Protein AF-A0A2N2Z9J6-F1 (afdb_monomer_lite)

Foldseek 3Di:
DPVVVVVVVVVVVVVVVVVVVPDPCVVFVDADDDDDQDKAFQADPPPRHTAWIWTDHDLQDFIWTAGPVRDTDDDQKDWGWDWDQDPVRDIDIDIDIGGHPVDDDPDDDDDDDDTHYDVSVVPPPDD

Secondary structure (DSSP, 8-state):
--HHHHHHHHHHHHHHHHHHTT--HHHHSSPPPP-SSEEEEEE-TTT--EEEEEEE--TTS--EEEETTSPBP--SEEEEEEEEE-TTSPEEEEEEEEE-TTS---------PPTTS-GGG------

Radius of gyration: 23.01 Å; chains: 1; bounding box: 37×52×71 Å

Structure (mmCIF, N/CA/C/O backbone):
data_AF-A0A2N2Z9J6-F1
#
_entry.id   AF-A0A2N2Z9J6-F1
#
loop_
_atom_site.group_PDB
_atom_site.id
_atom_site.type_symbol
_atom_site.label_atom_id
_atom_site.label_alt_id
_atom_site.label_comp_id
_atom_site.label_asym_id
_atom_site.label_entity_id
_atom_site.label_seq_id
_atom_site.pdbx_PDB_ins_code
_atom_site.Cartn_x
_atom_site.Cartn_y
_atom_site.Cartn_z
_atom_site.occupancy
_atom_site.B_iso_or_equiv
_atom_site.auth_seq_id
_atom_site.auth_comp_id
_atom_site.auth_asym_id
_atom_site.auth_atom_id
_atom_site.pdbx_PDB_model_num
ATOM 1 N N . MET A 1 1 ? -10.157 35.770 53.133 1.00 55.09 1 MET A N 1
ATOM 2 C CA . MET A 1 1 ? -9.824 34.473 52.504 1.00 55.09 1 MET A CA 1
ATOM 3 C C . MET A 1 1 ? -10.935 34.090 51.514 1.00 55.09 1 MET A C 1
ATOM 5 O O . MET A 1 1 ? -11.910 33.471 51.905 1.00 55.09 1 MET A O 1
ATOM 9 N N . LYS A 1 2 ? -10.859 34.544 50.250 1.00 58.16 2 LYS A N 1
ATOM 10 C CA . LYS A 1 2 ? -11.878 34.304 49.197 1.00 58.16 2 LYS A CA 1
ATOM 11 C C . LYS A 1 2 ? -11.442 33.191 48.224 1.00 58.16 2 LYS A C 1
ATOM 13 O O . LYS A 1 2 ? -11.684 33.301 47.035 1.00 58.16 2 LYS A O 1
ATOM 18 N N . LEU A 1 3 ? -10.743 32.157 48.701 1.00 67.81 3 LEU A N 1
ATOM 19 C CA . LEU A 1 3 ? -10.133 31.131 47.834 1.00 67.81 3 LEU A CA 1
ATOM 20 C C . LEU A 1 3 ? -11.159 30.109 47.298 1.00 67.81 3 LEU A C 1
ATOM 22 O O . LEU A 1 3 ? -11.032 29.606 46.186 1.00 67.81 3 LEU A O 1
ATOM 26 N N . LEU A 1 4 ? -12.220 29.857 48.069 1.00 71.56 4 LEU A N 1
ATOM 27 C CA . LEU A 1 4 ? -13.270 28.881 47.768 1.00 71.56 4 LEU A CA 1
ATOM 28 C C . LEU A 1 4 ? -14.011 29.091 46.422 1.00 71.56 4 LEU A C 1
ATOM 30 O O . LEU A 1 4 ? -14.233 28.100 45.728 1.00 71.56 4 LEU A O 1
ATOM 34 N N . PRO A 1 5 ? -14.391 30.319 46.002 1.00 78.19 5 PRO A N 1
ATOM 35 C CA . PRO A 1 5 ? -15.020 30.527 44.694 1.00 78.19 5 PRO A CA 1
ATOM 36 C C . PRO A 1 5 ? -14.076 30.249 43.515 1.00 78.19 5 PRO A C 1
ATOM 38 O O . PRO A 1 5 ? -14.524 29.704 42.510 1.00 78.19 5 PRO A O 1
ATOM 41 N N . TYR A 1 6 ? -12.778 30.545 43.636 1.00 84.69 6 TYR A N 1
ATOM 42 C CA . TYR A 1 6 ? -11.812 30.305 42.555 1.00 84.69 6 TYR A CA 1
ATOM 43 C C . TYR A 1 6 ? -11.548 28.814 42.334 1.00 84.69 6 TYR A C 1
ATOM 45 O O . TYR A 1 6 ? -11.459 28.374 41.192 1.00 84.69 6 TYR A O 1
ATOM 53 N N . ILE A 1 7 ? -11.514 28.022 43.412 1.00 87.50 7 ILE A N 1
ATOM 54 C CA . ILE A 1 7 ? -11.389 26.559 43.325 1.00 87.50 7 ILE A CA 1
ATOM 55 C C . ILE A 1 7 ? -12.603 25.957 42.601 1.00 87.50 7 ILE A C 1
ATOM 57 O O . ILE A 1 7 ? -12.436 25.106 41.734 1.00 87.50 7 ILE A O 1
ATOM 61 N N . LYS A 1 8 ? -13.822 26.442 42.882 1.00 87.31 8 LYS A N 1
ATOM 62 C CA . LYS A 1 8 ? -15.037 25.985 42.182 1.00 87.31 8 LYS A CA 1
ATOM 63 C C . LYS A 1 8 ? -14.999 26.302 40.687 1.00 87.31 8 LYS A C 1
ATOM 65 O O . LYS A 1 8 ? -15.324 25.435 39.883 1.00 87.31 8 LYS A O 1
ATOM 70 N N . ILE A 1 9 ? -14.577 27.513 40.317 1.00 91.31 9 ILE A N 1
ATOM 71 C CA . ILE A 1 9 ? -14.443 27.918 38.909 1.00 91.31 9 ILE A CA 1
ATOM 72 C C . ILE A 1 9 ? -13.397 27.052 38.196 1.00 91.31 9 ILE A C 1
ATOM 74 O O . ILE A 1 9 ? -13.658 26.570 37.097 1.00 91.31 9 ILE A O 1
ATOM 78 N N . LEU A 1 10 ? -12.254 26.791 38.838 1.00 92.69 10 LEU A N 1
ATOM 79 C CA . LEU A 1 10 ? -11.206 25.933 38.287 1.00 92.69 10 LEU A CA 1
ATOM 80 C C . LEU A 1 10 ? -11.697 24.492 38.075 1.00 92.69 10 LEU A C 1
ATOM 82 O O . LEU A 1 10 ? -11.480 23.928 37.007 1.00 92.69 10 LEU A O 1
ATOM 86 N N . CYS A 1 11 ? -12.408 23.909 39.046 1.00 92.88 11 CYS A N 1
ATOM 87 C CA . CYS A 1 11 ? -12.991 22.574 38.897 1.00 92.88 11 CYS A CA 1
ATOM 88 C C . CYS A 1 11 ? -14.008 22.513 37.749 1.00 92.88 11 CYS A C 1
ATOM 90 O O . CYS A 1 11 ? -13.980 21.567 36.968 1.00 92.88 11 CYS A O 1
ATOM 92 N N . ILE A 1 12 ? -14.869 23.527 37.607 1.00 93.19 12 ILE A N 1
ATOM 93 C CA . ILE A 1 12 ? -15.833 23.608 36.498 1.00 93.19 12 ILE A CA 1
ATOM 94 C C . ILE A 1 12 ? -15.101 23.707 35.153 1.00 93.19 12 ILE A C 1
ATOM 96 O O . ILE A 1 12 ? -15.462 23.002 34.214 1.00 93.19 12 ILE A O 1
ATOM 100 N N . ALA A 1 13 ? -14.046 24.520 35.062 1.00 91.38 13 ALA A N 1
ATOM 101 C CA . ALA A 1 13 ? -13.243 24.643 33.849 1.00 91.38 13 ALA A CA 1
ATOM 102 C C . ALA A 1 13 ? -12.565 23.315 33.468 1.00 91.38 13 ALA A C 1
ATOM 104 O O . ALA A 1 13 ? -12.620 22.912 32.309 1.00 91.38 13 ALA A O 1
ATOM 105 N N . ILE A 1 14 ? -11.991 22.595 34.439 1.00 90.94 14 ILE A N 1
ATOM 106 C CA . ILE A 1 14 ? -11.372 21.279 34.213 1.00 90.94 14 ILE A CA 1
ATOM 107 C C . ILE A 1 14 ? -12.410 20.261 33.729 1.00 90.94 14 ILE A C 1
ATOM 109 O O . ILE A 1 14 ? -12.140 19.516 32.790 1.00 90.94 14 ILE A O 1
ATOM 113 N N . ILE A 1 15 ? -13.608 20.250 34.320 1.00 90.38 15 ILE A N 1
ATOM 114 C CA . ILE A 1 15 ? -14.695 19.352 33.909 1.00 90.38 15 ILE A CA 1
ATOM 115 C C . ILE A 1 15 ? -15.146 19.663 32.476 1.00 90.38 15 ILE A C 1
ATOM 117 O O . ILE A 1 15 ? -15.292 18.743 31.675 1.00 90.38 15 ILE A O 1
ATOM 121 N N . LEU A 1 16 ? -15.308 20.941 32.121 1.00 88.38 16 LEU A N 1
ATOM 122 C CA . LEU A 1 16 ? -15.671 21.344 30.760 1.00 88.38 16 LEU A CA 1
ATOM 123 C C . LEU A 1 16 ? -14.604 20.927 29.738 1.00 88.38 16 LEU A C 1
ATOM 125 O O . LEU A 1 16 ? -14.950 20.392 28.691 1.00 88.38 16 LEU A O 1
ATOM 129 N N . VAL A 1 17 ? -13.314 21.093 30.051 1.00 84.88 17 VAL A N 1
ATOM 130 C CA . VAL A 1 17 ? -12.212 20.648 29.178 1.00 84.88 17 VAL A CA 1
ATOM 131 C C . VAL A 1 17 ? -12.175 19.121 29.058 1.00 84.88 17 VAL A C 1
ATOM 133 O O . VAL A 1 17 ? -12.015 18.595 27.956 1.00 84.88 17 VAL A O 1
ATOM 136 N N . ALA A 1 18 ? -12.391 18.393 30.157 1.00 82.00 18 ALA A N 1
ATOM 137 C CA . ALA A 1 18 ? -12.428 16.933 30.149 1.00 82.00 18 ALA A CA 1
ATOM 138 C C . ALA A 1 18 ? -13.585 16.388 29.288 1.00 82.00 18 ALA A C 1
ATOM 140 O O . ALA A 1 18 ? -13.406 15.394 28.583 1.00 82.00 18 ALA A O 1
ATOM 141 N N . MET A 1 19 ? -14.736 17.072 29.259 1.00 76.62 19 MET A N 1
ATOM 142 C CA . MET A 1 19 ? -15.890 16.694 28.430 1.00 76.62 19 MET A CA 1
ATOM 143 C C . MET A 1 19 ? -15.688 16.947 26.924 1.00 76.62 19 MET A C 1
ATOM 145 O O . MET A 1 19 ? -16.337 16.292 26.111 1.00 76.62 19 MET A O 1
ATOM 149 N N . VAL A 1 20 ? -14.774 17.841 26.526 1.00 73.19 20 VAL A N 1
ATOM 150 C CA . VAL A 1 20 ? -14.454 18.111 25.106 1.00 73.19 20 VAL A CA 1
ATOM 151 C C . VAL A 1 20 ? -13.456 17.089 24.536 1.00 73.19 20 VAL A C 1
ATOM 153 O O . VAL A 1 20 ? -13.379 16.911 23.322 1.00 73.19 20 VAL A O 1
ATOM 156 N N . SER A 1 21 ? -12.736 16.348 25.388 1.00 65.31 21 SER A N 1
ATOM 157 C CA . SER A 1 21 ? -11.708 15.387 24.947 1.00 65.31 21 SER A CA 1
ATOM 158 C C . SER A 1 21 ? -12.253 14.151 24.209 1.00 65.31 21 SER A C 1
ATOM 160 O O . SER A 1 21 ? -11.497 13.450 23.540 1.00 65.31 21 SER A O 1
ATOM 162 N N . CYS A 1 22 ? -13.564 13.899 24.264 1.00 62.12 22 CYS A N 1
ATOM 163 C CA . CYS A 1 22 ? -14.158 12.646 23.796 1.00 62.12 22 CYS A CA 1
ATOM 164 C C . CYS A 1 22 ? -14.617 12.590 22.327 1.00 62.12 22 CYS A C 1
ATOM 166 O O . CYS A 1 22 ? -15.176 11.558 21.960 1.00 62.12 22 CYS A O 1
ATOM 168 N N . ASN A 1 23 ? -14.476 13.613 21.463 1.00 58.03 23 ASN A N 1
ATOM 169 C CA . ASN A 1 23 ? -15.221 13.530 20.190 1.00 58.03 23 ASN A CA 1
ATOM 170 C C . ASN A 1 23 ? -14.657 14.186 18.921 1.00 58.03 23 ASN A C 1
ATOM 172 O O . ASN A 1 23 ? -15.359 14.921 18.232 1.00 58.03 23 ASN A O 1
ATOM 176 N N . PHE A 1 24 ? -13.450 13.792 18.507 1.00 54.19 24 PHE A N 1
ATOM 177 C CA . PHE A 1 24 ? -13.123 13.799 17.067 1.00 54.19 24 PHE A CA 1
ATOM 178 C C . PHE A 1 24 ? -13.190 12.412 16.414 1.00 54.19 24 PHE A C 1
ATOM 180 O O . PHE A 1 24 ? -12.891 12.252 15.232 1.00 54.19 24 PHE A O 1
ATOM 187 N N . ASN A 1 25 ? -13.671 11.415 17.153 1.00 58.94 25 ASN A N 1
ATOM 188 C CA . ASN A 1 25 ? -13.778 10.025 16.725 1.00 58.94 25 ASN A CA 1
ATOM 189 C C . ASN A 1 25 ? -14.528 9.872 15.390 1.00 58.94 25 ASN A C 1
ATOM 191 O O . ASN A 1 25 ? -14.064 9.173 14.492 1.00 58.94 25 ASN A O 1
ATOM 195 N N . SER A 1 26 ? -15.643 10.582 15.194 1.00 58.28 26 SER A N 1
ATOM 196 C CA . SER A 1 26 ? -16.433 10.446 13.960 1.00 58.28 26 SER A CA 1
ATOM 197 C C . SER A 1 26 ? -15.714 10.942 12.701 1.00 58.28 26 SER A C 1
ATOM 199 O O . SER A 1 26 ? -16.017 10.457 11.613 1.00 58.28 26 SER A O 1
ATOM 201 N N . LYS A 1 27 ? -14.757 11.871 12.819 1.00 58.88 27 LYS A N 1
ATOM 202 C CA . LYS A 1 27 ? -13.976 12.359 11.673 1.00 58.88 27 LYS A CA 1
ATOM 203 C C . LYS A 1 27 ? -12.734 11.519 11.392 1.00 58.88 27 LYS A C 1
ATOM 205 O O . LYS A 1 27 ? -12.290 11.504 10.250 1.00 58.88 27 LYS A O 1
ATOM 210 N N . PHE A 1 28 ? -12.203 10.822 12.396 1.00 58.34 28 PHE A N 1
ATOM 211 C CA . PHE A 1 28 ? -10.995 10.007 12.252 1.00 58.34 28 PHE A CA 1
ATOM 212 C C . PHE A 1 28 ? -11.271 8.521 11.983 1.00 58.34 28 PHE A C 1
ATOM 214 O O . PHE A 1 28 ? -10.421 7.870 11.392 1.00 58.34 28 PHE A O 1
ATOM 221 N N . TYR A 1 29 ? -12.437 7.982 12.359 1.00 62.34 29 TYR A N 1
ATOM 222 C CA . TYR A 1 29 ? -12.735 6.546 12.208 1.00 62.34 29 TYR A CA 1
ATOM 223 C C . TYR A 1 29 ? -13.539 6.164 10.962 1.00 62.34 29 TYR A C 1
ATOM 225 O O . TYR A 1 29 ? -13.775 4.977 10.743 1.00 62.34 29 TYR A O 1
ATOM 233 N N . HIS A 1 30 ? -13.964 7.126 10.140 1.00 65.00 30 HIS A N 1
ATOM 234 C CA . HIS A 1 30 ? -14.640 6.808 8.884 1.00 65.00 30 HIS A CA 1
ATOM 235 C C . HIS A 1 30 ? -13.657 6.917 7.717 1.00 65.00 30 HIS A C 1
ATOM 237 O O . HIS A 1 30 ? -13.151 8.014 7.458 1.00 65.00 30 HIS A O 1
ATOM 243 N N . PRO A 1 31 ? -13.389 5.819 6.989 1.00 67.62 31 PRO A N 1
ATOM 244 C CA . PRO A 1 31 ? -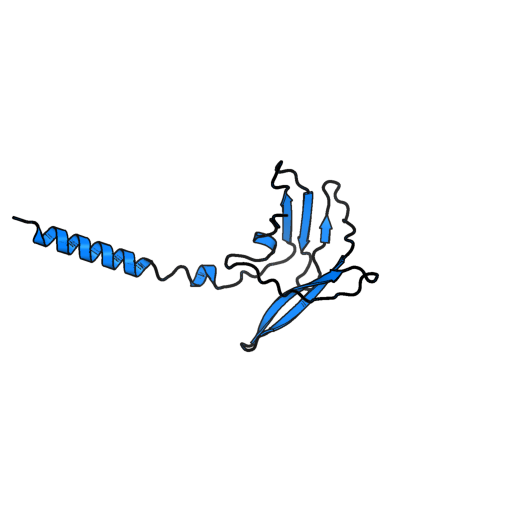12.567 5.887 5.794 1.00 67.62 31 PRO A CA 1
ATOM 245 C C . PRO A 1 31 ? -13.228 6.827 4.783 1.00 67.62 31 PRO A C 1
ATOM 247 O O . PRO A 1 31 ? -14.412 6.703 4.462 1.00 67.62 31 PRO A O 1
ATOM 250 N N . ARG A 1 32 ? -12.463 7.794 4.272 1.00 71.69 32 ARG A N 1
ATOM 251 C CA . ARG A 1 32 ? -12.930 8.660 3.190 1.00 71.69 32 ARG A CA 1
ATOM 252 C C . ARG A 1 32 ? -12.840 7.884 1.884 1.00 71.69 32 ARG A C 1
ATOM 254 O O . ARG A 1 32 ? -11.759 7.426 1.520 1.00 71.69 32 ARG A O 1
ATOM 261 N N . LYS A 1 33 ? -13.958 7.772 1.166 1.00 75.94 33 LYS A N 1
ATOM 262 C CA . LYS A 1 33 ? -13.963 7.163 -0.165 1.00 75.94 33 LYS A CA 1
ATOM 263 C C . LYS A 1 33 ? -13.023 7.939 -1.097 1.00 75.94 33 LYS A C 1
ATOM 265 O O . LYS A 1 33 ? -13.123 9.164 -1.194 1.00 75.94 33 LYS A O 1
ATOM 270 N N . ILE A 1 34 ? -12.118 7.219 -1.754 1.00 77.44 34 ILE A N 1
ATOM 271 C CA . ILE A 1 34 ? -11.324 7.737 -2.869 1.00 77.44 34 ILE A CA 1
ATOM 272 C C . ILE A 1 34 ? -12.248 7.755 -4.086 1.00 77.44 34 ILE A C 1
ATOM 274 O O . ILE A 1 34 ? -12.874 6.748 -4.391 1.00 77.44 34 ILE A O 1
ATOM 278 N N . ASN A 1 35 ? -12.360 8.904 -4.749 1.00 83.69 35 ASN A N 1
ATOM 279 C CA . ASN A 1 35 ? -13.078 9.014 -6.015 1.00 83.69 35 ASN A CA 1
ATOM 280 C C . ASN A 1 35 ? -12.034 9.150 -7.127 1.00 83.69 35 ASN A C 1
ATOM 282 O O . ASN A 1 35 ? -11.483 10.247 -7.280 1.00 83.69 35 ASN A O 1
ATOM 286 N N . PRO A 1 36 ? -11.705 8.066 -7.846 1.00 84.69 36 PRO A N 1
ATOM 287 C CA . PRO A 1 36 ? -10.784 8.137 -8.966 1.00 84.69 36 PRO A CA 1
ATOM 288 C C . PRO A 1 36 ? -11.381 8.956 -10.134 1.00 84.69 36 PRO A C 1
ATOM 290 O O . PRO A 1 36 ? -12.606 9.016 -10.279 1.00 84.69 36 PRO A O 1
ATOM 293 N N . PRO A 1 37 ? -10.537 9.585 -10.972 1.00 90.94 37 PRO A N 1
ATOM 294 C CA . PRO A 1 37 ? -9.083 9.517 -10.907 1.00 90.94 37 PRO A CA 1
ATOM 295 C C . PRO A 1 37 ? -8.491 10.344 -9.752 1.00 90.94 37 PRO A C 1
ATOM 297 O O . PRO A 1 37 ? -8.998 11.410 -9.405 1.00 90.94 37 PRO A O 1
ATOM 300 N N . GLN A 1 38 ? -7.415 9.844 -9.145 1.00 87.38 38 GLN A N 1
ATOM 301 C CA . GLN A 1 38 ? -6.615 10.562 -8.145 1.00 87.38 38 GLN A CA 1
ATOM 302 C C . GLN A 1 38 ? -5.135 10.466 -8.491 1.00 87.38 38 GLN A C 1
ATOM 304 O O . GLN A 1 38 ? -4.665 9.430 -8.958 1.00 87.38 38 GLN A O 1
ATOM 309 N N . TYR A 1 39 ? -4.405 11.541 -8.214 1.00 87.44 39 TYR A N 1
ATOM 310 C CA . TYR A 1 39 ? -2.982 11.657 -8.504 1.00 87.44 39 TYR A CA 1
ATOM 311 C C . TYR A 1 39 ? -2.263 12.093 -7.238 1.00 87.44 39 TYR A C 1
ATOM 313 O O . TYR A 1 39 ? -2.722 12.993 -6.534 1.00 87.44 39 TYR A O 1
ATOM 321 N N . THR A 1 40 ? -1.161 11.434 -6.904 1.00 84.94 40 THR A N 1
ATOM 322 C CA . THR A 1 40 ? -0.382 11.768 -5.711 1.00 84.94 40 THR A CA 1
ATOM 323 C C . THR A 1 40 ? 1.093 11.705 -6.014 1.00 84.94 40 THR A C 1
ATOM 325 O O . THR A 1 40 ? 1.613 10.675 -6.434 1.00 84.94 40 THR A O 1
ATOM 328 N N . THR A 1 41 ? 1.754 12.830 -5.787 1.00 84.94 41 THR A N 1
ATOM 329 C CA . THR A 1 41 ? 3.190 12.978 -5.968 1.00 84.94 41 THR A CA 1
ATOM 330 C C . THR A 1 41 ? 3.920 12.410 -4.758 1.00 84.94 41 THR A C 1
ATOM 332 O O . THR A 1 41 ? 3.607 12.746 -3.618 1.00 84.94 41 THR A O 1
ATOM 335 N N . ILE A 1 42 ? 4.897 11.552 -5.025 1.00 80.25 42 ILE A N 1
ATOM 336 C CA . ILE A 1 42 ? 5.816 10.977 -4.051 1.00 80.25 42 ILE A CA 1
ATOM 337 C C . ILE A 1 42 ? 7.139 11.722 -4.207 1.00 80.25 42 ILE A C 1
ATOM 339 O O . ILE A 1 42 ? 7.761 11.693 -5.272 1.00 80.25 42 ILE A O 1
ATOM 343 N N . THR A 1 43 ? 7.553 12.414 -3.149 1.00 81.19 43 THR A N 1
ATOM 344 C CA . THR A 1 43 ? 8.776 13.222 -3.119 1.00 81.19 43 THR A CA 1
ATOM 345 C C . THR A 1 43 ? 9.846 12.572 -2.254 1.00 81.19 43 THR A C 1
ATOM 347 O O . THR A 1 43 ? 9.538 11.933 -1.249 1.00 81.19 43 THR A O 1
ATOM 350 N N . SER A 1 44 ? 11.107 12.781 -2.613 1.00 74.94 44 SER A N 1
ATOM 351 C CA . SER A 1 44 ? 12.256 12.413 -1.792 1.00 74.94 44 SER A CA 1
ATOM 352 C C . SER A 1 44 ? 12.264 13.212 -0.489 1.00 74.94 44 SER A C 1
ATOM 354 O O . SER A 1 44 ? 12.091 14.432 -0.493 1.00 74.94 44 SER A O 1
ATOM 356 N N . ALA A 1 45 ? 12.496 12.525 0.630 1.00 72.75 45 ALA A N 1
ATOM 357 C CA . ALA A 1 45 ? 12.609 13.162 1.938 1.00 72.75 45 ALA A CA 1
ATOM 358 C C . ALA A 1 45 ? 13.898 13.992 2.088 1.00 72.75 45 ALA A C 1
ATOM 360 O O . ALA A 1 45 ? 13.929 14.922 2.890 1.00 72.75 45 ALA A O 1
ATOM 361 N N . GLU A 1 46 ? 14.951 13.673 1.328 1.00 74.00 46 GLU A N 1
ATOM 362 C CA . GLU A 1 46 ? 16.267 14.306 1.475 1.00 74.00 46 GLU A CA 1
ATOM 363 C C . GLU A 1 46 ? 16.361 15.662 0.770 1.00 74.00 46 GLU A C 1
ATOM 365 O O . GLU A 1 46 ? 16.945 16.601 1.308 1.00 74.00 46 GLU A O 1
ATOM 370 N N . ASN A 1 47 ? 15.794 15.773 -0.433 1.00 80.25 47 ASN A N 1
ATOM 371 C CA . ASN A 1 47 ? 15.929 16.964 -1.276 1.00 80.25 47 ASN A CA 1
ATOM 372 C C . ASN A 1 47 ? 14.588 17.556 -1.743 1.00 80.25 47 ASN A C 1
ATOM 374 O O . ASN A 1 47 ? 14.580 18.632 -2.333 1.00 80.25 47 ASN A O 1
ATOM 378 N N . GLY A 1 48 ? 13.458 16.900 -1.453 1.00 74.38 48 GLY A N 1
ATOM 379 C CA . GLY A 1 48 ? 12.126 17.363 -1.852 1.00 74.38 48 GLY A CA 1
ATOM 380 C C . GLY A 1 48 ? 11.802 17.158 -3.333 1.00 74.38 48 GLY A C 1
ATOM 381 O O . GLY A 1 48 ? 10.730 17.574 -3.777 1.00 74.38 48 GLY A O 1
ATOM 382 N N . ASP A 1 49 ? 12.685 16.510 -4.098 1.00 75.94 49 ASP A N 1
ATOM 383 C CA . ASP A 1 49 ? 12.456 16.266 -5.518 1.00 75.94 49 ASP A CA 1
ATOM 384 C C . ASP A 1 49 ? 11.320 15.265 -5.720 1.00 75.94 49 ASP A C 1
ATOM 386 O O . ASP A 1 49 ? 11.167 14.298 -4.971 1.00 75.94 49 ASP A O 1
ATOM 390 N N . THR A 1 50 ? 10.527 15.474 -6.771 1.00 77.81 50 THR A N 1
ATOM 391 C CA . THR A 1 50 ? 9.522 14.491 -7.183 1.00 77.81 50 THR A CA 1
ATOM 392 C C . THR A 1 50 ? 10.224 13.249 -7.706 1.00 77.81 50 THR A C 1
ATOM 394 O O . THR A 1 50 ? 10.924 13.311 -8.715 1.00 77.81 50 THR A O 1
ATOM 397 N N . LEU A 1 51 ? 9.999 12.123 -7.034 1.00 79.06 51 LEU A N 1
ATOM 398 C CA . LEU A 1 51 ? 10.439 10.826 -7.520 1.00 79.06 51 LEU A CA 1
ATOM 399 C C . LEU A 1 51 ? 9.445 10.356 -8.578 1.00 79.06 51 LEU A C 1
ATOM 401 O O . LEU A 1 51 ? 9.794 10.245 -9.751 1.00 79.06 51 LEU A O 1
ATOM 405 N N . TYR A 1 52 ? 8.188 10.168 -8.170 1.00 83.50 52 TYR A N 1
ATOM 406 C CA . TYR A 1 52 ? 7.142 9.571 -8.998 1.00 83.50 52 TYR A CA 1
ATOM 407 C C . TYR A 1 52 ? 5.770 10.165 -8.671 1.00 83.50 52 TYR A C 1
ATOM 409 O O . TYR A 1 52 ? 5.541 10.654 -7.567 1.00 83.50 52 TYR A O 1
ATOM 417 N N . THR A 1 53 ? 4.823 10.070 -9.598 1.00 85.94 53 THR A N 1
ATOM 418 C CA . THR A 1 53 ? 3.405 10.341 -9.352 1.00 85.94 53 THR A CA 1
ATOM 419 C C . THR A 1 53 ? 2.634 9.033 -9.432 1.00 85.94 53 THR A C 1
ATOM 421 O O . THR A 1 53 ? 2.636 8.353 -10.455 1.00 85.94 53 THR A O 1
ATOM 424 N N . MET A 1 54 ? 1.957 8.672 -8.348 1.00 87.75 54 MET A N 1
ATOM 425 C CA . MET A 1 54 ? 1.035 7.547 -8.321 1.00 87.75 54 MET A CA 1
ATOM 426 C C . MET A 1 54 ? -0.320 7.978 -8.881 1.00 87.75 54 MET A C 1
ATOM 428 O O . MET A 1 54 ? -0.920 8.943 -8.403 1.00 87.75 54 MET A O 1
ATOM 432 N N . HIS A 1 55 ? -0.815 7.256 -9.880 1.00 90.25 55 HIS A N 1
ATOM 433 C CA . HIS A 1 55 ? -2.116 7.484 -10.495 1.00 90.25 55 HIS A CA 1
ATOM 434 C C . HIS A 1 55 ? -3.065 6.346 -10.112 1.00 90.25 55 HIS A C 1
ATOM 436 O O . HIS A 1 55 ? -2.810 5.175 -10.392 1.00 90.25 55 HIS A O 1
ATOM 442 N N . LEU A 1 56 ? -4.197 6.707 -9.515 1.00 88.50 56 LEU A N 1
ATOM 443 C CA . LEU A 1 56 ? -5.324 5.819 -9.260 1.00 88.50 56 LEU A CA 1
ATOM 444 C C . LEU A 1 56 ? -6.412 6.127 -10.275 1.00 88.50 56 LEU A C 1
ATOM 446 O O . LEU A 1 56 ? -7.115 7.124 -10.137 1.00 88.50 56 LEU A O 1
ATOM 450 N N . LEU A 1 57 ? -6.532 5.296 -11.307 1.00 90.31 57 LEU A N 1
ATOM 451 C CA . LEU A 1 57 ? -7.445 5.553 -12.424 1.00 90.31 57 LEU A CA 1
ATOM 452 C C . LEU A 1 57 ? -8.860 5.016 -12.185 1.00 90.31 57 LEU A C 1
ATOM 454 O O . LEU A 1 57 ? -9.824 5.616 -12.654 1.00 90.31 57 LEU A O 1
ATOM 458 N N . ALA A 1 58 ? -8.992 3.907 -11.457 1.00 87.19 58 ALA A N 1
ATOM 459 C CA . ALA A 1 58 ? -10.271 3.300 -11.100 1.00 87.19 58 ALA A CA 1
ATOM 460 C C . ALA A 1 58 ? -10.129 2.448 -9.830 1.00 87.19 58 ALA A C 1
ATOM 462 O O . ALA A 1 58 ? -9.060 1.899 -9.579 1.00 87.19 58 ALA A O 1
ATOM 463 N N . ASP A 1 59 ? -11.223 2.269 -9.083 1.00 80.50 59 ASP A N 1
ATOM 464 C CA . ASP A 1 59 ? -11.255 1.482 -7.835 1.00 80.50 59 ASP A CA 1
ATOM 465 C C . ASP A 1 59 ? -10.853 0.009 -8.049 1.00 80.50 59 ASP A C 1
ATOM 467 O O . ASP A 1 59 ? -10.396 -0.665 -7.128 1.00 80.50 59 ASP A O 1
ATOM 471 N N . SER A 1 60 ? -11.029 -0.498 -9.272 1.00 82.69 60 SER A N 1
ATOM 472 C CA . SER A 1 60 ? -10.714 -1.872 -9.662 1.00 82.69 60 SER A CA 1
ATOM 473 C C . SER A 1 60 ? -9.318 -2.044 -10.263 1.00 82.69 60 SER A C 1
ATOM 475 O O . SER A 1 60 ? -8.903 -3.180 -10.466 1.00 82.69 60 SER A O 1
ATOM 477 N N . LEU A 1 61 ? -8.567 -0.966 -10.526 1.00 87.50 61 LEU A N 1
ATOM 478 C CA . LEU A 1 61 ? -7.237 -1.029 -11.151 1.00 87.50 61 LEU A CA 1
ATOM 479 C C . LEU A 1 61 ? -6.104 -0.722 -10.162 1.00 87.50 61 LEU A C 1
ATOM 481 O O . LEU A 1 61 ? -6.262 0.185 -9.336 1.00 87.50 61 LEU A O 1
ATOM 485 N N . PRO A 1 62 ? -4.989 -1.477 -10.191 1.00 88.81 62 PRO A N 1
ATOM 486 C CA . PRO A 1 62 ? -3.846 -1.173 -9.341 1.00 88.81 62 PRO A CA 1
ATOM 487 C C . PRO A 1 62 ? -3.282 0.216 -9.688 1.00 88.81 62 PRO A C 1
ATOM 489 O O . PRO A 1 62 ? -3.527 0.731 -10.787 1.00 88.81 62 PRO A O 1
ATOM 492 N N . PRO A 1 63 ? -2.538 0.846 -8.765 1.00 89.38 63 PRO A N 1
ATOM 493 C CA . PRO A 1 63 ? -1.866 2.102 -9.052 1.00 89.38 63 PRO A CA 1
ATOM 494 C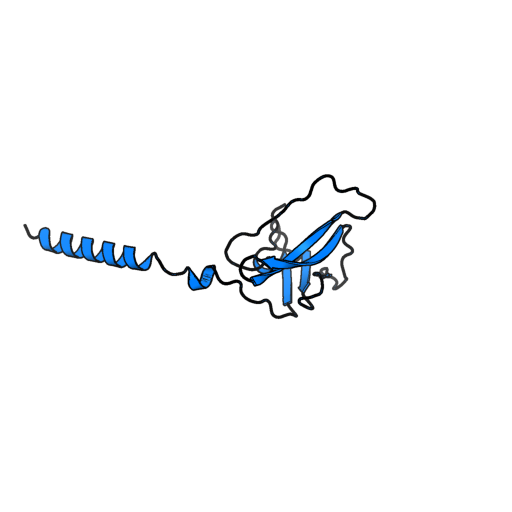 C . PRO A 1 63 ? -0.862 1.928 -10.192 1.00 89.38 63 PRO A C 1
ATOM 496 O O . PRO A 1 63 ? -0.163 0.919 -10.268 1.00 89.38 63 PRO A O 1
ATOM 499 N N . ILE A 1 64 ? -0.749 2.953 -11.034 1.00 91.25 64 ILE A N 1
ATOM 500 C CA . ILE A 1 64 ? 0.380 3.097 -11.957 1.00 91.25 64 ILE A CA 1
ATOM 501 C C . ILE A 1 64 ? 1.291 4.211 -11.449 1.00 91.25 64 ILE A C 1
ATOM 503 O O . ILE A 1 64 ? 0.816 5.203 -10.890 1.00 91.25 64 ILE A O 1
ATOM 507 N N . PHE A 1 65 ? 2.594 4.050 -11.642 1.00 90.44 65 PHE A N 1
ATOM 508 C CA . PHE A 1 65 ? 3.586 5.043 -11.249 1.00 90.44 65 PHE A CA 1
ATOM 509 C C . 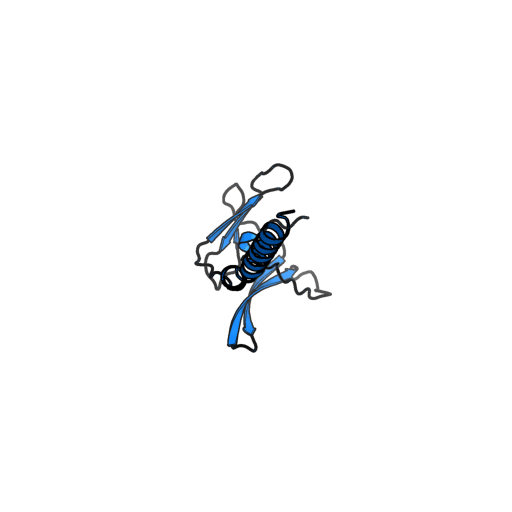PHE A 1 65 ? 4.144 5.707 -12.499 1.00 90.44 65 PHE A C 1
ATOM 511 O O . PHE A 1 65 ? 4.573 5.026 -13.430 1.00 90.44 65 PHE A O 1
ATOM 518 N N . ILE A 1 66 ? 4.123 7.034 -12.502 1.00 91.69 66 ILE A N 1
ATOM 519 C CA . ILE A 1 66 ? 4.611 7.876 -13.588 1.00 91.69 66 ILE A CA 1
ATOM 520 C C . ILE A 1 66 ? 5.843 8.638 -13.104 1.00 91.69 66 ILE A C 1
ATOM 522 O O . ILE A 1 66 ? 5.834 9.180 -11.999 1.00 91.69 66 ILE A O 1
ATOM 526 N N . ASP A 1 67 ? 6.909 8.669 -13.895 1.00 88.81 67 ASP A N 1
ATOM 527 C CA . ASP A 1 67 ? 8.128 9.403 -13.559 1.00 88.81 67 ASP A CA 1
ATOM 528 C C . ASP A 1 67 ? 8.022 10.906 -13.886 1.00 88.81 67 ASP A C 1
ATOM 530 O O . ASP A 1 67 ? 7.003 11.411 -14.365 1.00 88.81 67 ASP A O 1
ATOM 534 N N . SER A 1 68 ? 9.098 11.652 -13.630 1.00 85.12 68 SER A N 1
ATOM 535 C CA . SER A 1 68 ? 9.165 13.088 -13.930 1.00 85.12 68 SER A CA 1
ATOM 536 C C . SER A 1 68 ? 9.152 13.423 -15.428 1.00 85.12 68 SER A C 1
ATOM 538 O O . SER A 1 68 ? 8.934 14.580 -15.788 1.00 85.12 68 SER A O 1
ATOM 540 N N . LYS A 1 69 ? 9.361 12.437 -16.307 1.00 87.44 69 LYS A N 1
ATOM 541 C CA . LYS A 1 69 ? 9.301 12.566 -17.770 1.00 87.44 69 LYS A CA 1
ATOM 542 C C . LYS A 1 69 ? 7.937 12.178 -18.335 1.00 87.44 69 LYS A C 1
ATOM 544 O O . LYS A 1 69 ? 7.752 12.249 -19.547 1.00 87.44 69 LYS A O 1
ATOM 549 N N . ASN A 1 70 ? 6.979 11.857 -17.465 1.00 87.06 70 ASN A N 1
ATOM 550 C CA . ASN A 1 70 ? 5.648 11.387 -17.822 1.00 87.06 70 ASN A CA 1
ATOM 551 C C . ASN A 1 70 ? 5.646 9.986 -18.470 1.00 87.06 70 ASN A C 1
ATOM 553 O O . ASN A 1 70 ? 4.721 9.645 -19.210 1.00 87.06 70 ASN A O 1
ATOM 557 N N . ASP A 1 71 ? 6.650 9.165 -18.156 1.00 91.12 71 ASP A N 1
ATOM 558 C CA . ASP A 1 71 ? 6.736 7.767 -18.569 1.00 91.12 71 ASP A CA 1
ATOM 559 C C . ASP A 1 71 ? 6.265 6.832 -17.449 1.00 91.12 71 ASP A C 1
ATOM 561 O O . ASP A 1 71 ? 6.406 7.114 -16.258 1.00 91.12 71 ASP A O 1
ATOM 565 N N . THR A 1 72 ? 5.683 5.690 -17.827 1.00 90.94 72 THR A N 1
ATOM 566 C CA . THR A 1 72 ? 5.283 4.666 -16.850 1.00 90.94 72 THR A CA 1
ATOM 567 C C . THR A 1 72 ? 6.509 3.918 -16.348 1.00 90.94 72 THR A C 1
ATOM 569 O O . THR A 1 72 ? 7.297 3.400 -17.138 1.00 90.94 72 THR A O 1
ATOM 572 N N . ILE A 1 73 ? 6.645 3.814 -15.031 1.00 88.81 73 ILE A N 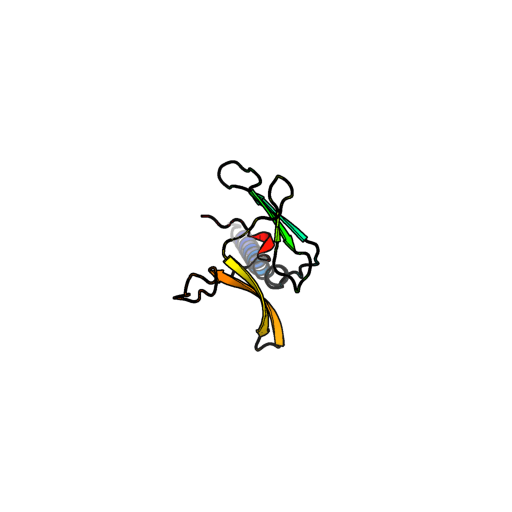1
ATOM 573 C CA . ILE A 1 73 ? 7.751 3.098 -14.401 1.00 88.81 73 ILE A CA 1
ATOM 574 C C . ILE A 1 73 ? 7.453 1.607 -14.415 1.00 88.81 73 ILE A C 1
ATOM 576 O O . ILE A 1 73 ? 6.428 1.155 -13.900 1.00 88.81 73 ILE A O 1
ATOM 580 N N . ALA A 1 74 ? 8.383 0.840 -14.974 1.00 86.25 74 ALA A N 1
ATOM 581 C CA . ALA A 1 74 ? 8.385 -0.603 -14.825 1.00 86.25 74 ALA A CA 1
ATOM 582 C C . ALA A 1 74 ? 8.847 -0.958 -13.405 1.00 86.25 74 ALA A C 1
ATOM 584 O O . ALA A 1 74 ? 9.991 -0.697 -13.035 1.00 86.25 74 ALA A O 1
ATOM 585 N N . ILE A 1 75 ? 7.945 -1.539 -12.619 1.00 86.44 75 ILE A N 1
ATOM 586 C CA . ILE A 1 75 ? 8.243 -2.113 -11.304 1.00 86.44 75 ILE A CA 1
ATOM 587 C C . ILE A 1 75 ? 8.553 -3.606 -11.451 1.00 86.44 75 ILE A C 1
ATOM 589 O O . ILE A 1 75 ? 7.950 -4.295 -12.272 1.00 86.44 75 ILE A O 1
ATOM 593 N N . ASP A 1 76 ? 9.496 -4.115 -10.661 1.00 89.06 76 ASP A N 1
ATOM 594 C CA . ASP A 1 76 ? 9.934 -5.518 -10.657 1.00 89.06 76 ASP A CA 1
ATOM 595 C C . ASP A 1 76 ? 9.145 -6.386 -9.658 1.00 89.06 76 ASP A C 1
ATOM 597 O O . ASP A 1 76 ? 9.615 -7.428 -9.192 1.00 89.06 76 ASP A O 1
ATOM 601 N N . TYR A 1 77 ? 7.926 -5.954 -9.341 1.00 91.19 77 TYR A N 1
ATOM 602 C CA . TYR A 1 77 ? 6.978 -6.612 -8.454 1.00 91.19 77 TYR A CA 1
ATOM 603 C C . TYR A 1 77 ? 5.549 -6.422 -8.978 1.00 91.19 77 TYR A C 1
ATOM 605 O O . TYR A 1 77 ? 5.239 -5.440 -9.654 1.00 91.19 77 TYR A O 1
ATOM 613 N N . GLY A 1 78 ? 4.673 -7.379 -8.682 1.00 91.56 78 GLY A N 1
ATOM 614 C CA . GLY A 1 78 ? 3.255 -7.311 -9.005 1.00 91.56 78 GLY A CA 1
ATOM 615 C C . GLY A 1 78 ? 2.483 -6.518 -7.956 1.00 91.56 78 GLY A C 1
ATOM 616 O O . GLY A 1 78 ? 2.786 -6.585 -6.764 1.00 91.56 78 GLY A O 1
ATOM 617 N N . ILE A 1 79 ? 1.464 -5.780 -8.397 1.00 92.00 79 ILE A N 1
ATOM 618 C CA . ILE A 1 79 ? 0.472 -5.165 -7.513 1.00 92.00 79 ILE A CA 1
ATOM 619 C C . ILE A 1 79 ? -0.909 -5.552 -8.015 1.00 92.00 79 ILE A C 1
ATOM 621 O O . ILE A 1 79 ? -1.292 -5.226 -9.138 1.00 92.00 79 ILE A O 1
ATOM 625 N N . GLU A 1 80 ? -1.678 -6.197 -7.152 1.00 91.38 80 GLU A N 1
ATOM 626 C CA . GLU A 1 80 ? -3.060 -6.563 -7.420 1.00 91.38 80 GLU A CA 1
ATOM 627 C C . GLU A 1 80 ? -3.997 -5.819 -6.477 1.00 91.38 80 GLU A C 1
ATOM 629 O O . GLU A 1 80 ? -3.740 -5.686 -5.277 1.00 91.38 80 GLU A O 1
ATOM 634 N N . ASN A 1 81 ? -5.124 -5.354 -7.012 1.00 89.75 81 ASN A N 1
ATOM 635 C CA . ASN A 1 81 ? -6.219 -4.904 -6.170 1.00 89.75 81 ASN A CA 1
ATOM 636 C C . ASN A 1 81 ? -6.954 -6.101 -5.594 1.00 89.75 81 ASN A C 1
ATOM 638 O O . ASN A 1 81 ? -7.418 -6.976 -6.324 1.00 89.75 81 ASN A O 1
ATOM 642 N N . VAL A 1 82 ? -7.141 -6.071 -4.284 1.00 89.62 82 VAL A N 1
ATOM 643 C CA . VAL A 1 82 ? -7.868 -7.098 -3.553 1.00 89.62 82 VAL A CA 1
ATOM 644 C C . VAL A 1 82 ? -9.015 -6.463 -2.779 1.00 89.62 82 VAL A C 1
ATOM 646 O O . VAL A 1 82 ? -8.870 -5.417 -2.144 1.00 89.62 82 VAL A O 1
ATOM 649 N N . LEU A 1 83 ? -10.183 -7.096 -2.872 1.00 87.56 83 LEU A N 1
ATOM 650 C CA . LEU A 1 83 ? -11.395 -6.703 -2.165 1.00 87.56 83 LEU A CA 1
ATOM 651 C C . LEU A 1 83 ? -11.772 -7.814 -1.189 1.00 87.56 83 LEU A C 1
ATOM 653 O O . LEU A 1 83 ? -11.920 -8.972 -1.581 1.00 87.56 83 LEU A O 1
ATOM 657 N N . PHE A 1 84 ? -11.939 -7.464 0.082 1.00 87.81 84 PHE 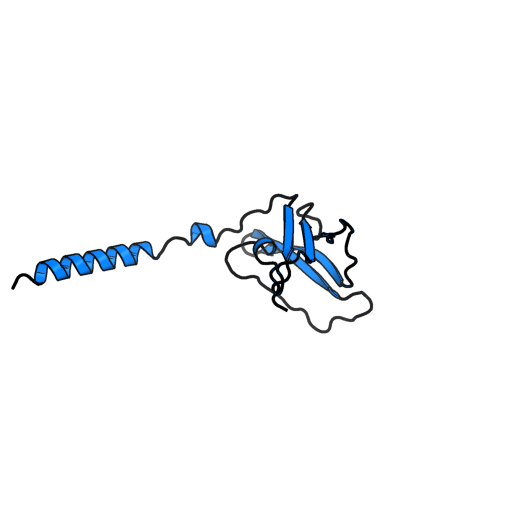A N 1
ATOM 658 C CA . PHE A 1 84 ? -12.241 -8.412 1.151 1.00 87.81 84 PHE A CA 1
ATOM 659 C C . PHE A 1 84 ? -13.569 -8.056 1.809 1.00 87.81 84 PHE A C 1
ATOM 661 O O . PHE A 1 84 ? -13.795 -6.905 2.178 1.00 87.81 84 PHE A O 1
ATOM 668 N N . ASN A 1 85 ? -14.427 -9.046 2.037 1.00 88.94 85 ASN A N 1
ATOM 669 C CA . ASN A 1 85 ? -15.625 -8.846 2.848 1.00 88.94 85 ASN A CA 1
ATOM 670 C C . ASN A 1 85 ? -15.273 -8.982 4.330 1.00 88.94 85 ASN A C 1
ATOM 672 O O . ASN A 1 85 ? -14.776 -10.020 4.772 1.00 88.94 85 ASN A O 1
ATOM 676 N N . SER A 1 86 ? -15.546 -7.945 5.116 1.00 85.69 86 SER A N 1
ATOM 677 C CA . SER A 1 86 ? -15.412 -8.007 6.566 1.00 85.69 86 SER A CA 1
ATOM 678 C C . SER A 1 86 ? -16.574 -8.791 7.188 1.00 85.69 86 SER A C 1
ATOM 680 O O . SER A 1 86 ? -17.671 -8.877 6.632 1.00 85.69 86 SER A O 1
ATOM 682 N N . LYS A 1 87 ? -16.379 -9.295 8.415 1.00 89.75 87 LYS A N 1
ATOM 683 C CA . LYS A 1 87 ? -17.464 -9.920 9.199 1.00 89.75 87 LYS A CA 1
ATOM 684 C C . LYS A 1 87 ? -18.649 -8.979 9.449 1.00 89.75 87 LYS A C 1
ATOM 686 O O . LYS A 1 87 ? -19.753 -9.452 9.679 1.00 89.75 87 LYS A O 1
ATOM 691 N N . SER A 1 88 ? -18.420 -7.665 9.420 1.00 87.94 88 SER A N 1
ATOM 692 C CA . SER A 1 88 ? -19.459 -6.644 9.587 1.00 87.94 88 SER A CA 1
ATOM 693 C C . SER A 1 88 ? -20.187 -6.303 8.280 1.00 87.94 88 SER A C 1
ATOM 695 O O . SER A 1 88 ? -20.991 -5.378 8.275 1.00 87.94 88 SER A O 1
ATOM 697 N N . GLY A 1 89 ? -19.883 -6.994 7.175 1.00 85.81 89 GLY A N 1
ATOM 698 C CA . GLY A 1 89 ? -20.484 -6.758 5.861 1.00 85.81 89 GLY A CA 1
ATOM 699 C C . GLY A 1 89 ? -19.891 -5.579 5.084 1.00 85.81 89 GLY A C 1
ATOM 700 O O . GLY A 1 89 ? -20.416 -5.228 4.033 1.00 85.81 89 GLY A O 1
ATOM 701 N N . ASN A 1 90 ? -18.801 -4.972 5.566 1.00 82.50 90 ASN A N 1
ATOM 702 C CA . ASN A 1 90 ? -18.120 -3.902 4.840 1.00 82.50 90 ASN A CA 1
ATOM 703 C C . ASN A 1 90 ? -17.125 -4.501 3.844 1.00 82.50 90 ASN A C 1
ATOM 705 O O . ASN A 1 90 ? -16.358 -5.396 4.199 1.00 82.50 90 ASN A O 1
ATOM 709 N N . MET A 1 91 ? -17.091 -3.964 2.627 1.00 84.44 91 MET A N 1
ATOM 710 C CA . MET A 1 91 ? -16.044 -4.288 1.663 1.00 84.44 91 MET A CA 1
ATOM 711 C C . MET A 1 91 ? -14.803 -3.446 1.964 1.00 84.44 91 MET A C 1
ATOM 713 O O . MET A 1 91 ? -14.868 -2.218 2.019 1.00 84.44 91 MET A O 1
ATOM 717 N N . LEU A 1 92 ? -13.682 -4.118 2.187 1.00 83.00 92 LEU A N 1
ATOM 718 C CA . LEU A 1 92 ? -12.374 -3.526 2.416 1.00 83.00 92 LEU A CA 1
ATOM 719 C C . LEU A 1 92 ? -11.555 -3.635 1.134 1.00 83.00 92 LEU A C 1
ATOM 721 O O . LEU A 1 92 ? -11.613 -4.653 0.449 1.00 83.00 92 LEU A O 1
ATOM 725 N N . HIS A 1 93 ? -10.786 -2.598 0.830 1.00 84.94 93 HIS A N 1
ATOM 726 C CA . HIS A 1 93 ? -9.851 -2.574 -0.291 1.00 84.94 93 HIS A CA 1
ATOM 727 C C . HIS A 1 93 ? -8.420 -2.698 0.231 1.00 84.94 93 HIS A C 1
ATOM 729 O O . HIS A 1 93 ? -8.110 -2.234 1.330 1.00 84.94 93 HIS A O 1
ATOM 735 N N . GLY A 1 94 ? -7.561 -3.346 -0.546 1.00 86.62 94 GLY A N 1
ATOM 736 C CA . GLY A 1 94 ? -6.132 -3.393 -0.296 1.00 86.62 94 GLY A CA 1
ATOM 737 C C . GLY A 1 94 ? -5.340 -3.652 -1.570 1.00 86.62 94 GLY A C 1
ATOM 738 O O . GLY A 1 94 ? -5.896 -3.957 -2.628 1.00 86.62 94 GLY A O 1
ATOM 739 N N . TRP A 1 95 ? -4.022 -3.560 -1.432 1.00 89.12 95 TRP A N 1
ATOM 740 C CA . TRP A 1 95 ? -3.071 -3.965 -2.458 1.00 89.12 95 TRP A CA 1
ATOM 741 C C . TRP A 1 95 ? -2.332 -5.211 -2.008 1.00 89.12 95 TRP A C 1
ATOM 743 O O . TRP A 1 95 ? -1.770 -5.246 -0.912 1.00 89.12 95 TRP A O 1
ATOM 753 N N . PHE A 1 96 ? -2.342 -6.228 -2.858 1.00 91.94 96 PHE A N 1
ATOM 754 C CA . PHE A 1 96 ? -1.528 -7.414 -2.686 1.00 91.94 96 PHE A CA 1
ATOM 755 C C . PHE A 1 96 ? -0.282 -7.261 -3.548 1.00 91.94 96 PHE A C 1
ATOM 757 O O . PHE A 1 96 ? -0.375 -7.145 -4.767 1.00 91.94 96 PHE A O 1
ATOM 764 N N . ILE A 1 97 ? 0.872 -7.184 -2.889 1.00 92.50 97 ILE A N 1
ATOM 765 C CA . ILE A 1 97 ? 2.157 -6.958 -3.543 1.00 92.50 97 ILE A CA 1
ATOM 766 C C . ILE A 1 97 ? 2.904 -8.283 -3.573 1.00 92.50 97 ILE A C 1
ATOM 768 O O . ILE A 1 97 ? 3.155 -8.884 -2.525 1.00 92.50 97 ILE A O 1
ATOM 772 N N . THR A 1 98 ? 3.256 -8.733 -4.770 1.00 94.38 98 THR A N 1
ATOM 773 C CA . THR A 1 98 ? 4.006 -9.967 -5.000 1.00 94.38 98 THR A CA 1
ATOM 774 C C . THR A 1 98 ? 5.373 -9.637 -5.578 1.00 94.38 98 THR A C 1
ATOM 776 O O . THR A 1 98 ? 5.489 -8.708 -6.371 1.00 94.38 98 THR A O 1
ATOM 779 N N . PRO A 1 99 ? 6.440 -10.364 -5.215 1.00 93.06 99 PRO A N 1
ATOM 780 C CA . PRO A 1 99 ? 7.696 -10.227 -5.939 1.00 93.06 99 PRO A CA 1
ATOM 781 C C . PRO A 1 99 ? 7.508 -10.690 -7.394 1.00 93.06 99 PRO A C 1
ATOM 783 O O . PRO A 1 99 ? 6.513 -11.342 -7.713 1.00 93.06 99 PRO A O 1
ATOM 786 N N . ASN A 1 100 ? 8.463 -10.384 -8.274 1.00 90.69 100 ASN A N 1
ATOM 787 C CA . ASN A 1 100 ? 8.453 -10.958 -9.621 1.00 90.69 100 ASN A CA 1
ATOM 788 C C . ASN A 1 100 ? 8.373 -12.498 -9.604 1.00 90.69 100 ASN A C 1
ATOM 790 O O . ASN A 1 100 ? 8.807 -13.159 -8.657 1.00 90.69 100 ASN A O 1
ATOM 794 N N . ASP A 1 101 ? 7.895 -13.066 -10.712 1.00 87.00 101 ASP A N 1
ATOM 795 C CA . ASP A 1 101 ? 7.667 -14.510 -10.878 1.00 87.00 101 ASP A CA 1
ATOM 796 C C . ASP A 1 101 ? 8.924 -15.373 -10.668 1.00 87.00 101 ASP A C 1
ATOM 798 O O . ASP A 1 101 ? 8.829 -16.578 -10.433 1.00 87.00 101 ASP A O 1
ATOM 802 N N . SER A 1 102 ? 10.118 -14.772 -10.740 1.00 91.00 102 SER A N 1
ATOM 803 C CA . SER A 1 102 ? 11.386 -15.477 -10.530 1.00 91.00 102 SER A CA 1
ATOM 804 C C . SER A 1 102 ? 11.731 -15.700 -9.052 1.00 91.00 102 SER A C 1
ATOM 806 O O . SER A 1 102 ? 12.630 -16.483 -8.741 1.00 91.00 102 SER A O 1
ATOM 808 N N . ILE A 1 103 ? 11.014 -15.054 -8.126 1.00 93.06 103 ILE A N 1
ATOM 809 C CA . ILE A 1 103 ? 11.261 -15.122 -6.685 1.00 93.06 103 ILE A CA 1
ATOM 810 C C . ILE A 1 103 ? 10.107 -15.849 -5.998 1.00 93.06 103 ILE A C 1
ATOM 812 O O . ILE A 1 103 ? 8.977 -15.374 -5.953 1.00 93.06 103 ILE A O 1
ATOM 816 N N . THR A 1 104 ? 10.405 -16.982 -5.361 1.00 94.62 104 THR A N 1
ATOM 817 C CA . THR A 1 104 ? 9.427 -17.687 -4.522 1.00 94.62 104 THR A CA 1
ATOM 818 C C . THR A 1 104 ? 9.220 -16.949 -3.188 1.00 94.62 104 THR A C 1
ATOM 820 O O . THR A 1 104 ? 10.177 -16.834 -2.409 1.00 94.62 104 THR A O 1
ATOM 823 N N . PRO A 1 105 ? 7.993 -16.485 -2.866 1.00 92.81 105 PRO A N 1
ATOM 824 C CA . PRO A 1 105 ? 7.704 -15.834 -1.590 1.00 92.81 105 PRO A CA 1
ATOM 825 C C . PRO A 1 105 ? 7.925 -16.791 -0.413 1.00 92.81 105 PRO A C 1
ATOM 827 O O . PRO A 1 105 ? 7.448 -17.924 -0.423 1.00 92.81 105 PRO A O 1
ATOM 830 N N . LYS A 1 106 ? 8.631 -16.333 0.627 1.00 95.25 106 LYS A N 1
ATOM 831 C CA . LYS A 1 106 ? 8.874 -17.120 1.855 1.00 95.25 106 LYS A CA 1
ATOM 832 C C . LYS A 1 106 ? 7.916 -16.777 2.991 1.00 95.25 106 LYS A C 1
ATOM 834 O O . LYS A 1 106 ? 7.713 -17.589 3.888 1.00 95.25 106 LYS A O 1
ATOM 839 N N . ILE A 1 107 ? 7.379 -15.560 2.972 1.00 94.75 107 ILE A N 1
ATOM 840 C CA . ILE A 1 107 ? 6.505 -15.007 4.004 1.00 94.75 107 ILE A CA 1
ATOM 841 C C . ILE A 1 107 ? 5.421 -14.152 3.352 1.00 94.75 107 ILE A C 1
ATOM 843 O O . ILE A 1 107 ? 5.642 -13.564 2.294 1.00 94.75 107 ILE A O 1
ATOM 847 N N . THR A 1 108 ? 4.279 -14.037 4.024 1.00 94.38 108 THR A N 1
ATOM 848 C CA . THR A 1 108 ? 3.251 -13.042 3.707 1.00 94.38 108 THR A CA 1
ATOM 849 C C . THR A 1 108 ? 3.193 -12.038 4.845 1.00 94.38 108 THR A C 1
ATOM 851 O O . THR A 1 108 ? 2.965 -12.413 5.995 1.00 94.38 108 THR A O 1
ATOM 854 N N . LEU A 1 109 ? 3.405 -10.762 4.526 1.00 93.06 109 LEU A N 1
ATOM 855 C CA . LEU A 1 109 ? 3.290 -9.669 5.482 1.00 93.06 109 LEU A CA 1
ATOM 856 C C . LEU A 1 109 ? 1.928 -8.993 5.317 1.00 93.06 109 LEU A C 1
ATOM 858 O O . LEU A 1 109 ? 1.608 -8.499 4.239 1.00 93.06 109 LEU A O 1
ATOM 862 N N . LEU A 1 110 ? 1.150 -8.934 6.398 1.00 90.88 110 LEU A N 1
ATOM 863 C CA . LEU A 1 110 ? -0.024 -8.070 6.463 1.00 90.88 110 LEU A CA 1
ATOM 864 C C . LEU A 1 110 ? 0.397 -6.711 7.020 1.00 90.88 110 LEU A C 1
ATOM 866 O O . LEU A 1 110 ? 0.694 -6.588 8.208 1.00 90.88 110 LEU A O 1
ATOM 870 N N . PHE A 1 111 ? 0.404 -5.698 6.160 1.00 86.56 111 PHE A N 1
ATOM 871 C CA . PHE A 1 111 ? 0.670 -4.321 6.555 1.00 86.56 111 PHE A CA 1
ATOM 872 C C . PHE A 1 111 ? -0.641 -3.535 6.648 1.00 86.56 111 PHE A C 1
ATOM 874 O O . PHE A 1 111 ? -1.386 -3.434 5.676 1.00 86.56 111 PHE A O 1
ATOM 881 N N . LEU A 1 112 ? -0.919 -2.977 7.827 1.00 82.38 112 LEU A N 1
ATOM 882 C CA . LEU A 1 112 ? -2.068 -2.108 8.075 1.00 82.38 112 LEU A CA 1
ATOM 883 C C . LEU A 1 112 ? -1.551 -0.687 8.304 1.00 82.38 112 LEU A C 1
ATOM 885 O O . LEU A 1 112 ? -0.720 -0.469 9.185 1.00 82.38 112 LEU A O 1
ATOM 889 N N . HIS A 1 113 ? -2.032 0.279 7.524 1.00 75.31 113 HIS A N 1
ATOM 890 C CA . HIS A 1 113 ? -1.633 1.674 7.698 1.00 75.31 113 HIS A CA 1
ATOM 891 C C . HIS A 1 113 ? -2.259 2.292 8.965 1.00 75.31 113 HIS A C 1
ATOM 893 O O . HIS A 1 113 ? -3.269 1.816 9.486 1.00 75.31 113 HIS A O 1
ATOM 899 N N . GLY A 1 114 ? -1.658 3.378 9.461 1.00 66.88 114 GLY A N 1
ATOM 900 C CA . GLY A 1 114 ? -2.149 4.113 10.630 1.00 66.88 114 GLY A CA 1
ATOM 901 C C . GLY A 1 114 ? -3.501 4.805 10.407 1.00 66.88 114 GLY A C 1
ATOM 902 O O . GLY A 1 114 ? -3.961 4.990 9.277 1.00 66.88 114 GLY A O 1
ATOM 903 N N . ASN A 1 115 ? -4.140 5.199 11.511 1.00 61.56 115 ASN A N 1
ATOM 904 C CA . ASN A 1 115 ? -5.445 5.858 11.519 1.00 61.56 115 ASN A CA 1
ATOM 905 C C . ASN A 1 115 ? -5.303 7.343 11.124 1.00 61.56 115 ASN A C 1
ATOM 907 O O . ASN A 1 115 ? -4.606 8.084 11.815 1.00 61.56 115 ASN A O 1
ATOM 911 N N . GLY A 1 116 ? -5.950 7.781 10.036 1.00 57.56 116 GLY A N 1
ATOM 912 C CA . GLY A 1 116 ? -5.913 9.190 9.605 1.00 57.56 116 GLY A CA 1
ATOM 913 C C . GLY A 1 116 ? -6.041 9.460 8.101 1.00 57.56 116 GLY A C 1
ATOM 914 O O . GLY A 1 116 ? -6.101 10.620 7.700 1.00 57.56 116 GLY A O 1
ATOM 915 N N . GLY A 1 117 ? -6.115 8.429 7.254 1.00 60.41 117 GLY A N 1
ATOM 916 C CA . GLY A 1 117 ? -6.188 8.611 5.802 1.00 60.41 117 GLY A CA 1
ATOM 917 C C . GLY A 1 117 ? -6.078 7.300 5.029 1.00 60.41 117 GLY A C 1
ATOM 918 O O . GLY A 1 117 ? -5.919 6.238 5.621 1.00 60.41 117 GLY A O 1
ATOM 919 N N . ASN A 1 118 ? -6.189 7.384 3.704 1.00 64.75 118 ASN A N 1
ATOM 920 C CA . ASN A 1 118 ? -5.889 6.263 2.810 1.00 64.75 118 ASN A CA 1
ATOM 921 C C . ASN A 1 118 ? -4.375 6.146 2.600 1.00 64.75 118 ASN A C 1
ATOM 923 O O . ASN A 1 118 ? -3.652 7.104 2.861 1.00 64.75 118 ASN A O 1
ATOM 927 N N . ILE A 1 119 ? -3.899 5.027 2.045 1.00 65.94 119 ILE A N 1
ATOM 928 C CA . ILE A 1 119 ? -2.482 4.857 1.668 1.00 65.94 119 ILE A CA 1
ATOM 929 C C . ILE A 1 119 ? -1.961 6.021 0.807 1.00 65.94 119 ILE A C 1
ATOM 931 O O . ILE A 1 119 ? -0.851 6.493 1.011 1.00 65.94 119 ILE A O 1
ATOM 935 N N . VAL A 1 120 ? -2.821 6.585 -0.045 1.00 66.31 120 VAL A N 1
ATOM 936 C CA . VAL A 1 120 ? -2.578 7.801 -0.840 1.00 66.31 120 VAL A CA 1
ATOM 937 C C . VAL A 1 120 ? -2.128 8.995 0.008 1.00 66.31 120 VAL A C 1
ATOM 939 O O . VAL A 1 120 ? -1.302 9.788 -0.416 1.00 66.31 120 VAL A O 1
ATOM 942 N N . SER A 1 121 ? -2.647 9.129 1.226 1.00 59.66 121 SER A N 1
ATOM 943 C CA . SER A 1 121 ? -2.300 10.213 2.148 1.00 59.66 121 SER A CA 1
ATOM 944 C C . SER A 1 121 ? -0.968 9.992 2.876 1.00 59.66 121 SER A C 1
ATOM 946 O O . SER A 1 121 ? -0.471 10.928 3.493 1.00 59.66 121 SER A O 1
ATOM 948 N N . TYR A 1 122 ? -0.408 8.777 2.831 1.00 56.22 122 TYR A N 1
ATOM 949 C CA . TYR A 1 122 ? 0.731 8.347 3.652 1.00 56.22 122 TYR A CA 1
ATOM 950 C C . TYR A 1 122 ? 1.870 7.699 2.859 1.00 56.22 122 TYR A C 1
ATOM 952 O O . TYR A 1 122 ? 2.746 7.083 3.461 1.00 56.22 122 TYR A O 1
ATOM 960 N N . LEU A 1 123 ? 1.915 7.854 1.534 1.00 56.19 123 LEU A N 1
ATOM 961 C CA . LEU A 1 123 ? 3.045 7.404 0.707 1.00 56.19 123 LEU A CA 1
ATOM 962 C C . LEU A 1 123 ? 4.278 8.312 0.881 1.00 56.19 123 LEU A C 1
ATOM 964 O O . LEU A 1 123 ? 4.851 8.819 -0.072 1.00 56.19 123 LEU A O 1
ATOM 968 N N . SER A 1 124 ? 4.693 8.497 2.128 1.00 46.59 124 SER A N 1
ATOM 969 C CA . SER A 1 124 ? 6.080 8.701 2.511 1.00 46.59 124 SER A CA 1
ATOM 970 C C . SER A 1 124 ? 6.516 7.384 3.147 1.00 46.59 124 SER A C 1
ATOM 972 O O . SER A 1 124 ? 6.561 7.266 4.372 1.00 46.59 124 SER A O 1
ATOM 974 N N . PHE A 1 125 ? 6.768 6.356 2.331 1.00 39.09 125 PHE A N 1
ATOM 975 C CA . PHE A 1 125 ? 7.533 5.215 2.828 1.00 39.09 125 PHE A CA 1
ATOM 976 C C . PHE A 1 125 ? 8.923 5.746 3.169 1.00 39.09 125 PHE A C 1
ATOM 978 O O . PHE A 1 125 ? 9.688 6.118 2.284 1.00 39.09 125 PHE A O 1
ATOM 985 N N . VAL A 1 126 ? 9.198 5.861 4.466 1.00 30.98 126 VAL A N 1
ATOM 986 C CA . VAL A 1 126 ? 10.547 6.102 4.966 1.00 30.98 126 VAL A CA 1
ATOM 987 C C . VAL A 1 126 ? 11.316 4.811 4.700 1.00 30.98 126 VAL A C 1
ATOM 989 O O . VAL A 1 126 ? 11.029 3.794 5.336 1.00 30.98 126 VAL A O 1
ATOM 992 N N . PHE A 1 127 ? 12.201 4.843 3.708 1.00 33.78 127 PHE A N 1
ATOM 993 C CA . PHE A 1 127 ? 13.291 3.880 3.582 1.00 33.78 127 PHE A CA 1
ATOM 994 C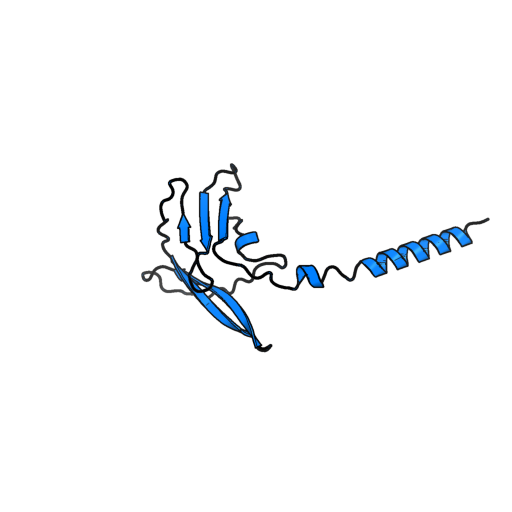 C . PHE A 1 127 ? 14.477 4.367 4.411 1.00 33.78 127 PHE A C 1
ATOM 996 O O . PHE A 1 127 ? 14.688 5.601 4.449 1.00 33.78 127 PHE A O 1
#

Sequence (127 aa):
MKLLPYIKILCIAIILVAMVSCNFNSKFYHPRKINPPQYTTITSAENGDTLYTMHLLADSLPPIFIDSKNDTIAIDYGIENVLFNSKSGNMLHGWFITPNDSITPKITLLFLHGNGGNIVSYLSFVF

pLDDT: mean 80.1, std 13.71, range [30.98, 95.25]